Protein AF-A0A392U251-F1 (afdb_monomer)

Secondary structure (DSSP, 8-state):
-HHHHHHHHHH---TT--EEEETTEEEE--HHHHHHHHT--HHHHHHHHHHHHHHTS--

Nearest PDB structures (foldseek):
  3euj-assembly1_A-2  TM=4.921E-01  e=4.801E+00  [Haemophilus] ducreyi 35000HP
  6zd2-assembly1_A  TM=3.495E-01  e=1.761E+00  Candida tropicalis MYA-3404
  1r7h-assembly1_B  TM=3.329E-01  e=2.346E+00  Corynebacterium ammoniagenes

Structure (mmCIF, N/CA/C/O backbone):
data_AF-A0A392U251-F1
#
_entry.id   AF-A0A392U251-F1
#
loop_
_atom_site.group_PDB
_atom_site.id
_atom_site.type_symbol
_atom_site.label_atom_id
_atom_site.label_alt_id
_atom_site.label_comp_id
_atom_site.label_asym_id
_atom_site.label_entity_id
_atom_site.label_seq_id
_atom_site.pdbx_PDB_ins_code
_atom_site.Cartn_x
_atom_site.Cartn_y
_atom_site.Cartn_z
_atom_s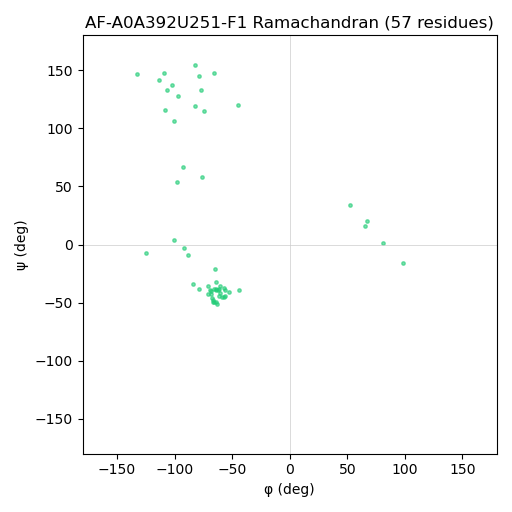ite.occupancy
_atom_site.B_iso_or_equiv
_atom_site.auth_seq_id
_atom_site.auth_comp_id
_atom_site.auth_asym_id
_atom_site.auth_atom_id
_atom_site.pdbx_PDB_model_num
ATOM 1 N N . SER A 1 1 ? 11.035 -5.145 0.791 1.00 77.88 1 SER A N 1
ATOM 2 C CA . SER A 1 1 ? 10.064 -5.445 -0.283 1.00 77.88 1 SER A CA 1
ATOM 3 C C . SER A 1 1 ? 9.624 -4.144 -0.939 1.00 77.88 1 SER A C 1
ATOM 5 O O . SER A 1 1 ? 9.632 -3.116 -0.273 1.00 77.88 1 SER A O 1
ATOM 7 N N . TRP A 1 2 ? 9.225 -4.150 -2.218 1.00 81.94 2 TRP A N 1
ATOM 8 C CA . TRP A 1 2 ? 8.657 -2.952 -2.860 1.00 81.94 2 TRP A CA 1
ATOM 9 C C . TRP A 1 2 ? 7.443 -2.421 -2.096 1.00 81.94 2 TRP A C 1
ATOM 11 O O . TRP A 1 2 ? 7.289 -1.214 -1.947 1.00 81.94 2 TRP A O 1
ATOM 21 N N . VAL A 1 3 ? 6.612 -3.333 -1.586 1.00 80.06 3 VAL A N 1
ATOM 22 C CA . VAL A 1 3 ? 5.422 -3.011 -0.795 1.00 80.06 3 VAL A CA 1
ATOM 23 C C . VAL A 1 3 ? 5.796 -2.235 0.476 1.00 80.06 3 VAL A C 1
ATOM 25 O O . VAL A 1 3 ? 5.159 -1.232 0.788 1.00 80.06 3 VAL A O 1
ATOM 28 N N . GLU A 1 4 ? 6.870 -2.637 1.158 1.00 82.81 4 GLU A N 1
ATOM 29 C CA . GLU A 1 4 ? 7.408 -1.939 2.339 1.00 82.81 4 GLU A CA 1
ATOM 30 C C . GLU A 1 4 ? 7.895 -0.539 1.984 1.00 82.81 4 GLU A C 1
ATOM 32 O O . GLU A 1 4 ? 7.462 0.437 2.590 1.00 82.81 4 GLU A O 1
ATOM 37 N N . GLU A 1 5 ? 8.735 -0.419 0.951 1.00 80.44 5 GLU A N 1
ATOM 38 C CA . GLU A 1 5 ? 9.224 0.883 0.489 1.00 80.44 5 GLU A CA 1
ATOM 39 C C . GLU A 1 5 ? 8.082 1.798 0.024 1.00 80.44 5 GLU A C 1
ATOM 41 O O . GLU A 1 5 ? 8.135 3.009 0.235 1.00 80.44 5 GLU A O 1
ATOM 46 N N . PHE A 1 6 ? 7.041 1.246 -0.601 1.00 80.56 6 PHE A N 1
ATOM 47 C CA . PHE A 1 6 ? 5.865 1.997 -1.027 1.00 80.56 6 PHE A CA 1
ATOM 48 C C . PHE A 1 6 ? 5.086 2.544 0.172 1.00 80.56 6 PHE A C 1
ATOM 50 O O . PHE A 1 6 ? 4.796 3.738 0.204 1.00 80.56 6 PHE A O 1
ATOM 57 N N . TYR A 1 7 ? 4.787 1.716 1.176 1.00 79.38 7 TYR A N 1
ATOM 58 C CA . TYR A 1 7 ? 4.052 2.150 2.368 1.00 79.38 7 TYR A CA 1
ATOM 59 C C . TYR A 1 7 ? 4.866 3.113 3.242 1.00 79.38 7 TYR A C 1
ATOM 61 O O . TYR A 1 7 ? 4.328 4.126 3.698 1.00 79.38 7 TYR A O 1
ATOM 69 N N . ALA A 1 8 ? 6.166 2.863 3.409 1.00 83.44 8 ALA A N 1
ATOM 70 C CA . ALA A 1 8 ? 7.063 3.763 4.126 1.00 83.44 8 ALA A CA 1
ATOM 71 C C . ALA A 1 8 ? 7.150 5.140 3.442 1.00 83.44 8 ALA A C 1
ATOM 73 O O . ALA A 1 8 ? 7.034 6.167 4.109 1.00 83.44 8 ALA A O 1
ATOM 74 N N . ASN A 1 9 ? 7.277 5.185 2.109 1.00 80.94 9 ASN A N 1
ATOM 75 C CA . ASN A 1 9 ? 7.407 6.448 1.373 1.00 80.94 9 ASN A CA 1
ATOM 76 C C . ASN A 1 9 ? 6.078 7.189 1.165 1.00 80.94 9 ASN A C 1
ATOM 78 O O . ASN A 1 9 ? 6.060 8.418 1.194 1.00 80.94 9 ASN A O 1
ATOM 82 N N . ALA A 1 10 ? 4.976 6.479 0.906 1.00 80.06 10 ALA A N 1
ATOM 83 C CA . ALA A 1 10 ? 3.688 7.101 0.598 1.00 80.06 10 ALA A CA 1
ATOM 84 C C . ALA A 1 10 ? 2.903 7.490 1.856 1.00 80.06 10 ALA A C 1
ATOM 86 O O . ALA A 1 10 ? 2.177 8.483 1.840 1.00 80.06 10 ALA A O 1
ATOM 87 N N . LEU A 1 11 ? 3.023 6.697 2.925 1.00 75.12 11 LEU A N 1
ATOM 88 C CA . LEU A 1 11 ? 2.178 6.815 4.114 1.00 75.12 11 LEU A CA 1
ATOM 89 C C . LEU A 1 11 ? 2.971 6.997 5.418 1.00 75.12 11 LEU A C 1
ATOM 91 O O . LEU A 1 11 ? 2.361 7.281 6.446 1.00 75.12 11 LEU A O 1
ATOM 95 N N . GLY A 1 12 ? 4.305 6.878 5.399 1.00 76.94 12 GLY A N 1
ATOM 96 C CA . GLY A 1 12 ? 5.138 7.043 6.596 1.00 76.94 12 GLY A CA 1
ATOM 97 C C . GLY A 1 12 ? 4.925 5.953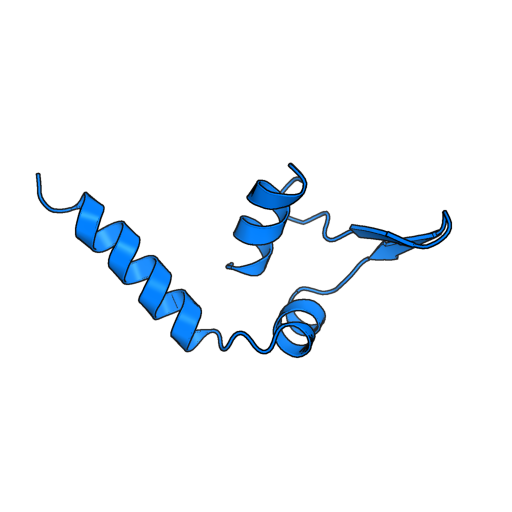 7.650 1.00 76.94 12 GLY A C 1
ATOM 98 O O . GLY A 1 12 ? 5.220 6.177 8.824 1.00 76.94 12 GLY A O 1
ATOM 99 N N . TYR A 1 13 ? 4.373 4.803 7.252 1.00 72.81 13 TYR A N 1
ATOM 100 C CA . TYR A 1 13 ? 4.093 3.690 8.155 1.00 72.81 13 TYR A CA 1
ATOM 101 C C . TYR A 1 13 ? 5.328 2.828 8.411 1.00 72.81 13 TYR A C 1
ATOM 103 O O . TYR A 1 13 ? 6.256 2.776 7.602 1.00 72.81 13 TYR A O 1
ATOM 111 N N . ALA A 1 14 ? 5.321 2.155 9.563 1.00 69.88 14 ALA A N 1
ATOM 112 C CA . ALA A 1 14 ? 6.319 1.153 9.891 1.00 69.88 14 ALA A CA 1
ATOM 113 C C . ALA A 1 14 ? 6.207 -0.049 8.940 1.00 69.88 14 ALA A C 1
ATOM 115 O O . ALA A 1 14 ? 5.106 -0.406 8.510 1.00 69.88 14 ALA A O 1
ATOM 116 N N . GLU A 1 15 ? 7.357 -0.664 8.657 1.00 67.06 15 GLU A N 1
ATOM 117 C CA . GLU A 1 15 ? 7.468 -2.015 8.100 1.00 67.06 15 GLU A CA 1
ATOM 118 C C . GLU A 1 15 ? 6.481 -2.902 8.893 1.00 67.06 15 GLU A C 1
ATOM 120 O O . GLU A 1 15 ? 6.542 -2.898 10.118 1.00 67.06 15 GLU A O 1
ATOM 125 N N . ASP A 1 16 ? 5.493 -3.517 8.228 1.00 70.12 16 ASP A N 1
ATOM 126 C CA . ASP A 1 16 ? 4.381 -4.336 8.776 1.00 70.12 16 ASP A CA 1
ATOM 127 C C . ASP A 1 16 ? 2.985 -3.701 8.990 1.00 70.12 16 ASP A C 1
ATOM 129 O O . ASP A 1 16 ? 2.011 -4.456 9.081 1.00 70.12 16 ASP A O 1
ATOM 133 N N . ASP A 1 17 ? 2.794 -2.373 9.006 1.00 75.38 17 ASP A N 1
ATOM 134 C CA . ASP A 1 17 ? 1.436 -1.781 9.118 1.00 75.38 17 ASP A CA 1
ATOM 135 C C . ASP A 1 17 ? 0.821 -1.481 7.741 1.00 75.38 17 ASP A C 1
ATOM 137 O O . ASP A 1 17 ? 0.595 -0.330 7.359 1.00 75.38 17 ASP A O 1
ATOM 141 N N . TYR A 1 18 ? 0.527 -2.536 6.971 1.00 81.75 18 TYR A N 1
ATOM 142 C CA . TYR A 1 18 ? -0.139 -2.435 5.663 1.00 81.75 18 TYR A CA 1
ATOM 143 C C . TYR A 1 18 ? -1.640 -2.178 5.806 1.00 81.75 18 TYR A C 1
ATOM 145 O O . TYR A 1 18 ? -2.477 -2.960 5.343 1.00 81.75 18 TYR A O 1
ATOM 153 N N . THR A 1 19 ? -2.004 -1.089 6.478 1.00 84.81 19 THR A N 1
ATOM 154 C CA . THR A 1 19 ? -3.401 -0.741 6.712 1.00 84.81 19 THR A CA 1
ATOM 155 C C . THR A 1 19 ? -3.852 0.475 5.912 1.00 84.81 19 THR A C 1
ATOM 157 O O . THR A 1 19 ? -3.089 1.387 5.605 1.00 84.81 19 THR A O 1
ATOM 160 N N . SER A 1 20 ? -5.126 0.478 5.519 1.00 80.12 20 SER A N 1
ATOM 161 C CA . SER A 1 20 ? -5.783 1.633 4.903 1.00 80.12 20 SER A CA 1
ATOM 162 C C . SER A 1 20 ? -7.132 1.876 5.566 1.00 80.12 20 SER A C 1
ATOM 164 O O . SER A 1 20 ? -7.800 0.935 5.996 1.00 80.12 20 SER A O 1
ATOM 166 N N . THR A 1 21 ? -7.539 3.142 5.654 1.00 86.44 21 THR A N 1
ATOM 167 C CA . THR A 1 21 ? -8.841 3.520 6.211 1.00 86.44 21 THR A CA 1
ATOM 168 C C . THR A 1 21 ? -9.814 3.802 5.074 1.00 86.44 21 THR A C 1
ATOM 170 O O . THR A 1 21 ? -9.739 4.844 4.427 1.00 86.44 21 THR A O 1
ATOM 173 N N . VAL A 1 22 ? -10.751 2.884 4.843 1.00 83.31 22 VAL A N 1
ATOM 174 C CA . VAL A 1 22 ? -11.790 3.000 3.813 1.00 83.31 22 VAL A CA 1
ATOM 175 C C . VAL A 1 22 ? -13.128 3.241 4.505 1.00 83.31 22 VAL A C 1
ATOM 177 O O . VAL A 1 22 ? -13.593 2.401 5.267 1.00 83.31 22 VAL A O 1
ATOM 180 N N . HIS A 1 23 ? -13.742 4.409 4.286 1.00 91.44 23 HIS A N 1
ATOM 181 C CA . HIS A 1 23 ? -15.008 4.803 4.934 1.00 91.44 23 HIS A CA 1
ATOM 182 C C . HIS A 1 23 ? -15.004 4.686 6.477 1.00 91.44 23 HIS A C 1
ATOM 184 O O . HIS A 1 23 ? -16.018 4.364 7.089 1.00 91.44 23 HIS A O 1
ATOM 190 N N . GLY A 1 24 ? -13.861 4.947 7.121 1.00 91.00 24 GLY A N 1
ATOM 191 C CA . GLY A 1 24 ? -13.705 4.817 8.578 1.00 91.00 24 GLY A CA 1
ATOM 192 C C . GLY A 1 24 ? -13.448 3.387 9.066 1.00 91.00 24 GLY A C 1
ATOM 193 O O . GLY A 1 24 ? -13.285 3.175 10.264 1.00 91.00 24 GLY A O 1
ATOM 194 N N . VAL A 1 25 ? -13.366 2.412 8.158 1.00 87.94 25 VAL A N 1
ATOM 195 C CA . VAL A 1 25 ? -12.993 1.029 8.465 1.00 87.94 25 VAL A CA 1
ATOM 196 C C . VAL A 1 25 ? -11.513 0.832 8.170 1.00 87.94 25 VAL A C 1
ATOM 198 O O . VAL A 1 25 ? -11.053 1.124 7.066 1.00 87.94 25 VAL A O 1
ATOM 201 N N . LYS A 1 26 ? -10.767 0.310 9.147 1.00 89.56 26 LYS A N 1
ATOM 202 C CA . LYS A 1 26 ? -9.368 -0.072 8.951 1.00 89.56 26 LYS A CA 1
ATOM 203 C C . LYS A 1 26 ? -9.298 -1.455 8.306 1.00 89.56 26 LYS A C 1
ATOM 205 O O . LYS A 1 26 ? -9.761 -2.431 8.892 1.00 89.56 26 LYS A O 1
ATOM 210 N N . ILE A 1 27 ? -8.712 -1.528 7.119 1.00 87.44 27 ILE A N 1
ATOM 211 C CA . ILE A 1 27 ? -8.466 -2.769 6.382 1.00 87.44 27 ILE A CA 1
ATOM 212 C C . ILE A 1 27 ? -6.975 -3.065 6.462 1.00 87.44 27 ILE A C 1
ATOM 214 O O . ILE A 1 27 ? -6.177 -2.160 6.239 1.00 87.44 27 ILE A O 1
ATOM 218 N N . SER A 1 28 ? -6.621 -4.308 6.782 1.00 86.88 28 SER A N 1
ATOM 219 C CA . SER A 1 28 ? -5.246 -4.807 6.722 1.00 86.88 28 SER A CA 1
ATOM 220 C C . SER A 1 28 ? -5.069 -5.660 5.473 1.00 86.88 28 SER A C 1
ATOM 222 O O . SER A 1 28 ? -5.953 -6.455 5.144 1.00 86.88 28 SER A O 1
ATOM 224 N N . TYR A 1 29 ? -3.945 -5.486 4.789 1.00 83.69 29 TYR A N 1
ATOM 225 C CA . TYR A 1 29 ? -3.612 -6.210 3.571 1.00 83.69 29 TYR A CA 1
ATOM 226 C C . TYR A 1 29 ? -2.409 -7.119 3.803 1.00 83.69 29 TYR A C 1
ATOM 228 O O . TYR A 1 29 ? -1.448 -6.742 4.470 1.00 83.69 29 TYR A O 1
ATOM 236 N N . ALA A 1 30 ? -2.450 -8.311 3.213 1.00 85.75 30 ALA A N 1
ATOM 237 C CA . ALA A 1 30 ? -1.258 -9.137 3.098 1.00 85.75 30 ALA A CA 1
ATOM 238 C C . ALA A 1 30 ? -0.381 -8.612 1.941 1.00 85.75 30 ALA A C 1
ATOM 240 O O . ALA A 1 30 ? -0.934 -8.153 0.934 1.00 85.75 30 ALA A O 1
ATOM 241 N N . PRO A 1 31 ? 0.959 -8.679 2.045 1.00 79.06 31 PRO A N 1
ATOM 242 C CA . PRO A 1 31 ? 1.857 -8.216 0.987 1.00 79.06 31 PRO A CA 1
ATOM 243 C C . PRO A 1 31 ? 1.550 -8.821 -0.391 1.00 79.06 31 PRO A C 1
ATOM 245 O O . PRO A 1 31 ? 1.499 -8.089 -1.374 1.00 79.06 31 PRO A O 1
ATOM 248 N N . ASP A 1 32 ? 1.218 -10.117 -0.456 1.00 82.31 32 ASP A N 1
ATOM 249 C CA . ASP A 1 32 ? 0.892 -10.818 -1.706 1.00 82.31 32 ASP A CA 1
ATOM 250 C C . ASP A 1 32 ? -0.371 -10.275 -2.398 1.00 82.31 32 ASP A C 1
ATOM 252 O O . ASP A 1 32 ? -0.451 -10.237 -3.628 1.00 82.31 32 ASP A O 1
ATOM 256 N N . VAL A 1 33 ? -1.343 -9.793 -1.617 1.00 83.81 33 VAL A N 1
ATOM 257 C CA . VAL A 1 33 ? -2.557 -9.151 -2.136 1.00 83.81 33 VAL A CA 1
ATOM 258 C C . VAL A 1 33 ? -2.212 -7.809 -2.773 1.00 83.81 33 VAL A C 1
ATOM 260 O O . VAL A 1 33 ? -2.764 -7.469 -3.819 1.00 83.81 33 VAL A O 1
ATOM 263 N N . ILE A 1 34 ? -1.288 -7.059 -2.169 1.00 82.31 34 ILE A N 1
ATOM 264 C CA . ILE A 1 34 ? -0.817 -5.774 -2.693 1.00 82.31 34 ILE A CA 1
ATOM 265 C C . ILE A 1 34 ? -0.035 -6.002 -3.991 1.00 82.31 34 ILE A C 1
ATOM 267 O O . ILE A 1 34 ? -0.309 -5.338 -4.992 1.00 82.31 34 ILE A O 1
ATOM 271 N N . ASP A 1 35 ? 0.864 -6.986 -4.014 1.00 79.81 35 ASP A N 1
ATOM 272 C CA . ASP A 1 35 ? 1.616 -7.358 -5.215 1.00 79.81 35 ASP A CA 1
ATOM 273 C C . ASP A 1 35 ? 0.679 -7.729 -6.378 1.00 79.81 35 ASP A C 1
ATOM 275 O O . ASP A 1 35 ? 0.837 -7.238 -7.502 1.00 79.81 35 ASP A O 1
ATOM 27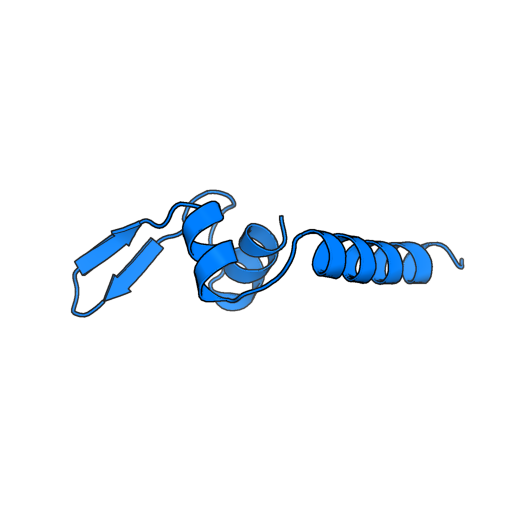9 N N . ALA A 1 36 ? -0.356 -8.534 -6.106 1.00 82.19 36 ALA A N 1
ATOM 280 C CA . ALA A 1 36 ? -1.352 -8.922 -7.102 1.00 82.19 36 ALA A CA 1
ATOM 281 C C . ALA A 1 36 ? -2.207 -7.739 -7.599 1.00 82.19 36 ALA A C 1
ATOM 283 O O . ALA A 1 36 ? -2.512 -7.668 -8.790 1.00 82.19 36 ALA A O 1
ATOM 284 N N . LEU A 1 37 ? -2.583 -6.806 -6.714 1.00 82.19 37 LEU A N 1
ATOM 285 C CA . LEU A 1 37 ? -3.405 -5.630 -7.041 1.00 82.19 37 LEU A CA 1
ATOM 286 C C . LEU A 1 37 ? -2.679 -4.627 -7.937 1.00 82.19 37 LEU A C 1
ATOM 288 O O . LEU A 1 37 ? -3.274 -4.094 -8.873 1.00 82.19 37 LEU A O 1
ATOM 292 N N . PHE A 1 38 ? -1.405 -4.360 -7.651 1.00 76.00 38 PHE A N 1
ATOM 293 C CA . PHE A 1 38 ? -0.61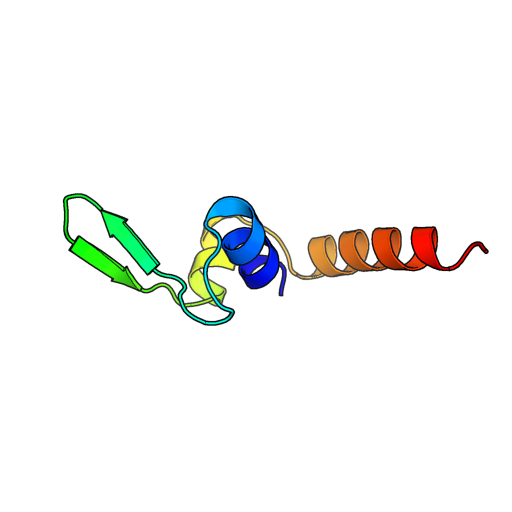2 -3.393 -8.411 1.00 76.00 38 PHE A CA 1
ATOM 294 C C . PHE A 1 38 ? 0.091 -4.015 -9.622 1.00 76.00 38 PHE A C 1
ATOM 296 O O . PHE A 1 38 ? 0.631 -3.286 -10.454 1.00 76.00 38 PHE A O 1
ATOM 303 N N . GLY A 1 39 ? 0.072 -5.348 -9.750 1.00 70.88 39 GLY A N 1
ATOM 304 C CA . GLY A 1 39 ? 0.635 -6.065 -10.895 1.00 70.88 39 GLY A CA 1
ATOM 305 C C . GLY A 1 39 ? 2.154 -5.929 -11.015 1.00 70.88 39 GLY A C 1
ATOM 306 O O . GLY A 1 39 ? 2.718 -6.218 -12.074 1.00 70.88 39 GLY A O 1
ATOM 307 N N . PHE A 1 40 ? 2.825 -5.483 -9.951 1.00 70.50 40 PHE A N 1
ATOM 308 C CA . PHE A 1 40 ? 4.276 -5.394 -9.916 1.00 70.50 40 PHE A CA 1
ATOM 309 C C . PHE A 1 40 ? 4.847 -6.801 -9.770 1.00 70.50 40 PHE A C 1
ATOM 311 O O . PHE A 1 40 ? 4.649 -7.479 -8.767 1.00 70.50 40 PHE A O 1
ATOM 318 N N . ARG A 1 41 ? 5.574 -7.272 -10.785 1.00 71.81 41 ARG A N 1
ATOM 319 C CA . ARG A 1 41 ? 6.278 -8.552 -10.683 1.00 71.81 41 ARG A CA 1
ATOM 320 C C . ARG A 1 41 ? 7.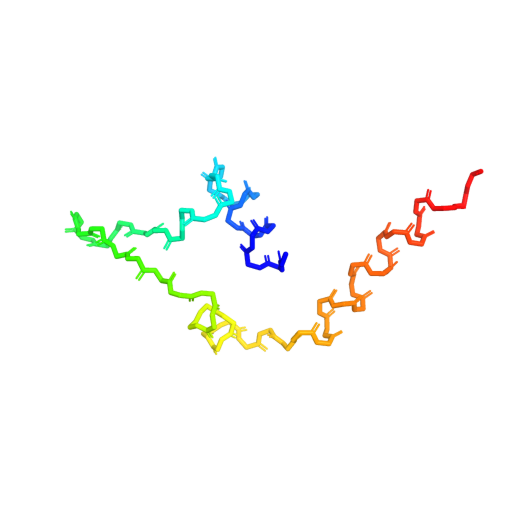529 -8.339 -9.839 1.00 71.81 41 ARG A C 1
ATOM 322 O O . ARG A 1 41 ? 8.313 -7.438 -10.129 1.00 71.81 41 ARG A O 1
ATOM 329 N N . GLN A 1 42 ? 7.770 -9.220 -8.867 1.00 67.19 42 GLN A N 1
ATOM 330 C CA . GLN A 1 42 ? 8.976 -9.227 -8.022 1.00 67.19 42 GLN A CA 1
ATOM 331 C C . GLN A 1 42 ? 10.274 -8.999 -8.826 1.00 67.19 42 GLN A C 1
ATOM 333 O O . GLN A 1 42 ? 11.167 -8.279 -8.387 1.00 67.19 42 GLN A O 1
ATOM 338 N N . ALA A 1 43 ? 10.365 -9.578 -10.030 1.00 71.94 43 ALA A N 1
ATOM 339 C CA . ALA A 1 43 ? 11.515 -9.447 -10.925 1.00 71.94 43 ALA A CA 1
ATOM 340 C C . ALA A 1 43 ? 11.788 -7.997 -11.369 1.00 71.94 43 ALA A C 1
ATOM 342 O O . ALA A 1 43 ? 12.946 -7.585 -11.430 1.00 71.94 43 ALA A O 1
ATOM 343 N N . ASP A 1 44 ? 10.738 -7.216 -11.632 1.00 76.88 44 ASP A N 1
ATOM 344 C CA . ASP A 1 44 ? 10.857 -5.815 -12.043 1.00 76.88 44 ASP A CA 1
ATOM 345 C C . ASP A 1 44 ? 11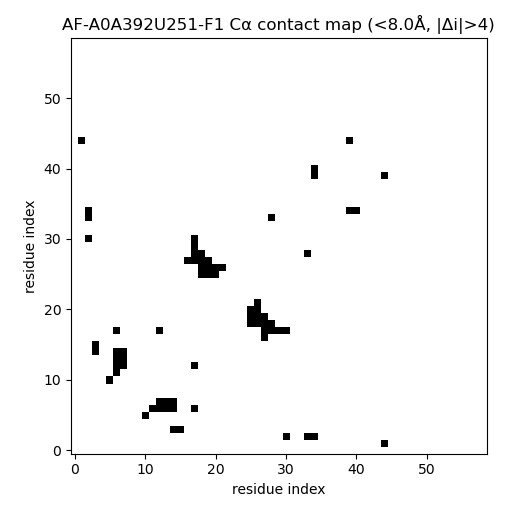.330 -4.945 -10.861 1.00 76.88 44 ASP A C 1
ATOM 347 O O . ASP A 1 44 ? 12.164 -4.053 -11.032 1.00 76.88 44 ASP A O 1
ATOM 351 N N . TYR A 1 45 ? 10.893 -5.263 -9.634 1.00 75.94 45 TYR A N 1
ATOM 352 C CA . TYR A 1 45 ? 11.414 -4.621 -8.424 1.00 75.94 45 TYR A CA 1
ATOM 353 C C . TYR A 1 45 ? 12.881 -4.970 -8.158 1.00 75.94 45 TYR A C 1
ATOM 355 O O . TYR A 1 45 ? 13.686 -4.072 -7.920 1.00 75.94 45 TYR A O 1
ATOM 363 N N . CYS A 1 46 ? 13.259 -6.250 -8.231 1.00 77.75 46 CYS A N 1
ATOM 364 C CA . CYS A 1 46 ? 14.652 -6.662 -8.050 1.00 77.75 46 CYS A CA 1
ATOM 365 C C . CYS A 1 46 ? 15.580 -5.960 -9.048 1.00 77.75 46 CYS A C 1
ATOM 367 O O . CYS A 1 46 ? 16.693 -5.584 -8.685 1.00 77.75 46 CYS A O 1
ATOM 369 N N . TRP A 1 47 ? 15.134 -5.760 -10.289 1.00 80.62 47 TRP A N 1
ATOM 370 C CA . TRP 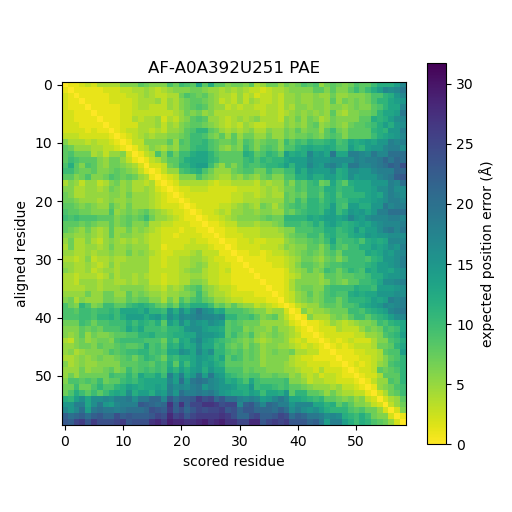A 1 47 ? 15.875 -5.000 -11.292 1.00 80.62 47 TRP A CA 1
ATOM 371 C C . TRP A 1 47 ? 15.997 -3.512 -10.932 1.00 80.62 47 TRP A C 1
ATOM 373 O O . TRP A 1 47 ? 17.102 -2.970 -10.924 1.00 80.62 47 TRP A O 1
ATOM 383 N N . ALA A 1 48 ? 14.889 -2.854 -10.575 1.00 78.38 48 ALA A N 1
ATOM 384 C CA . ALA A 1 48 ? 14.893 -1.442 -10.185 1.00 78.38 48 ALA A CA 1
ATOM 385 C C . ALA A 1 48 ? 15.734 -1.176 -8.920 1.00 78.38 48 ALA A C 1
ATOM 387 O O . ALA A 1 48 ? 16.455 -0.179 -8.847 1.00 78.38 48 ALA A O 1
ATOM 388 N N . SER A 1 49 ? 15.670 -2.080 -7.941 1.00 77.38 49 SER A N 1
ATOM 389 C CA . SER A 1 49 ? 16.466 -2.026 -6.714 1.00 77.38 49 SER A CA 1
ATOM 390 C C . SER A 1 49 ? 17.958 -2.171 -7.027 1.00 77.38 49 SER A C 1
ATOM 392 O O . SER A 1 49 ? 18.747 -1.306 -6.650 1.00 77.38 49 SER A O 1
ATOM 394 N N . GLN A 1 50 ? 18.340 -3.177 -7.826 1.00 79.31 50 GLN A N 1
ATOM 395 C CA . GLN A 1 50 ? 19.726 -3.353 -8.275 1.00 79.31 50 GLN A CA 1
ATOM 396 C C . GLN A 1 50 ? 20.266 -2.112 -8.985 1.00 79.31 50 GLN A C 1
ATOM 398 O O . GLN A 1 50 ? 21.364 -1.676 -8.662 1.00 79.31 50 GLN A O 1
ATOM 403 N N . GLN A 1 51 ? 19.499 -1.492 -9.888 1.00 76.75 51 GLN A N 1
ATOM 404 C CA . GLN A 1 51 ? 19.949 -0.261 -10.544 1.00 76.75 51 GLN A CA 1
ATOM 405 C C . GLN A 1 51 ? 20.256 0.859 -9.544 1.00 76.75 51 GLN A C 1
ATOM 407 O O . GLN A 1 51 ? 21.309 1.480 -9.650 1.00 76.75 51 GLN A O 1
ATOM 412 N N . ARG A 1 52 ? 19.391 1.088 -8.546 1.00 73.19 52 ARG A N 1
ATOM 413 C CA . ARG A 1 52 ? 19.608 2.120 -7.513 1.00 73.19 52 ARG A CA 1
ATOM 414 C C . ARG A 1 52 ? 20.839 1.850 -6.648 1.00 73.19 52 ARG A C 1
ATOM 416 O O . ARG A 1 52 ? 21.556 2.793 -6.304 1.00 73.19 52 ARG A O 1
ATOM 423 N N . PHE A 1 53 ? 21.088 0.587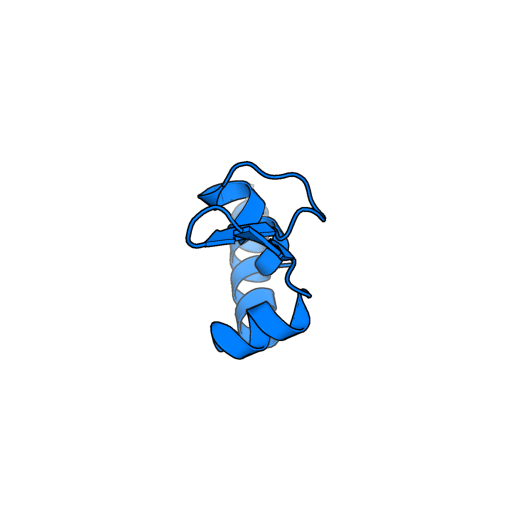 -6.304 1.00 69.88 53 PHE A N 1
ATOM 424 C CA . PHE A 1 53 ? 22.276 0.189 -5.545 1.00 69.88 53 PHE A CA 1
ATOM 425 C C . PHE A 1 53 ? 23.550 0.301 -6.389 1.00 69.88 53 PHE A C 1
ATOM 427 O O . PHE A 1 53 ? 24.546 0.853 -5.926 1.00 69.88 53 PHE A O 1
ATOM 434 N N . CYS A 1 54 ? 23.514 -0.126 -7.653 1.00 71.56 54 CYS A N 1
ATOM 435 C CA . CYS A 1 54 ? 24.644 -0.001 -8.571 1.00 71.56 54 CYS A CA 1
ATOM 436 C C . CYS A 1 54 ? 25.001 1.465 -8.856 1.00 71.56 54 CYS A C 1
ATOM 438 O O . CYS A 1 54 ? 26.182 1.795 -8.863 1.00 71.56 54 CYS A O 1
ATOM 440 N N . THR A 1 55 ? 24.022 2.370 -8.994 1.00 58.78 55 THR A N 1
ATOM 441 C CA . THR A 1 55 ? 24.301 3.815 -9.125 1.00 58.78 55 THR A CA 1
ATOM 442 C C . THR A 1 55 ? 24.948 4.429 -7.879 1.00 58.78 55 THR A C 1
ATOM 444 O O . THR A 1 55 ? 25.577 5.472 -7.985 1.00 58.78 55 THR A O 1
ATOM 447 N N . HIS A 1 56 ? 24.819 3.793 -6.708 1.00 58.34 56 HIS A N 1
ATOM 448 C CA . HIS A 1 56 ? 25.466 4.218 -5.458 1.00 58.34 56 HIS A CA 1
ATOM 449 C C . HIS A 1 56 ? 26.836 3.562 -5.216 1.00 58.34 56 HIS A C 1
ATOM 451 O O . HIS A 1 56 ? 27.482 3.883 -4.223 1.00 58.34 56 HIS A O 1
ATOM 457 N N . THR A 1 57 ? 27.281 2.645 -6.084 1.00 56.00 57 THR A N 1
ATOM 458 C CA . THR A 1 57 ? 28.573 1.943 -5.930 1.00 56.00 57 THR A CA 1
ATOM 459 C C . THR A 1 57 ? 29.674 2.530 -6.832 1.00 56.00 57 THR A C 1
ATOM 461 O O . THR A 1 57 ? 30.781 2.007 -6.860 1.00 56.00 57 THR A O 1
ATOM 464 N N . ASP A 1 58 ? 29.398 3.615 -7.564 1.00 55.53 58 ASP A N 1
ATOM 465 C CA . ASP A 1 58 ? 30.362 4.297 -8.447 1.00 55.53 58 ASP A CA 1
ATOM 466 C C . ASP A 1 58 ? 31.012 5.521 -7.763 1.00 55.53 58 ASP A C 1
ATOM 468 O O . ASP A 1 58 ? 30.955 6.639 -8.271 1.00 55.53 58 ASP A O 1
ATOM 472 N N . GLN A 1 59 ? 31.598 5.331 -6.572 1.00 49.84 59 GLN A N 1
ATOM 473 C CA . GLN A 1 59 ? 32.499 6.314 -5.947 1.00 49.84 59 GLN A CA 1
ATOM 474 C C . GLN A 1 59 ? 33.706 5.635 -5.304 1.00 49.8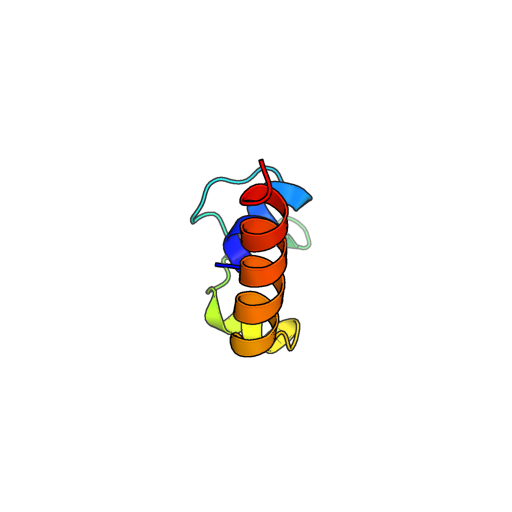4 59 GLN A C 1
ATOM 476 O O . GLN A 1 59 ? 33.504 4.620 -4.599 1.00 49.84 59 GLN A O 1
#

Sequence (59 aa):
SWVEEFYANALGYAEDDYTSTVHGVKISYAPDVIDALFGFRQADYCWASQQRFCTHTDQ

pLDDT: mean 77.14, std 8.69, range [49.84, 91.44]

Mean predicted aligned error: 8.16 Å

Radius of gyration: 14.0 Å; Cα contacts (8 Å, |Δi|>4): 35; chains: 1; bounding box: 48×18×22 Å

Solvent-accessible surface area (backbone atoms only — not comparable to full-atom values): 3719 Å² total; per-residue (Å²): 104,70,67,44,56,48,42,36,71,76,68,68,40,61,85,86,62,53,60,48,74,58,97,86,41,79,45,78,58,56,71,70,58,51,37,63,73,71,66,60,52,71,67,61,49,54,50,55,52,48,52,59,53,55,71,70,64,80,121

Foldseek 3Di:
DVLQVCCCVVPVDHDQQQWDQDPNDIDHDDPVRVCVVVVDDPVNVVVVVVVVVVVVVPD

Organism: NCBI:txid97028